Protein AF-A0A949XPA8-F1 (afdb_monomer_lite)

Foldseek 3Di:
DDPPFDWFQFPDQADWFFKWWWDADPVRDIDTDDGDIDTSVFTKTFDAQAPDPQWTWIDTPHTIIITGPVSCCVGGPDD

pLDDT: mean 79.79, std 16.98, range [39.94, 95.56]

Secondary structure (DSSP, 8-state):
----------S-TT-EEEEEEEEE-TTS-EEEEEEEEEETTS--EEEEE-SSTTEEEEEETTEEEEEEHHHHHHHHS--

Sequence (79 aa):
MSDHKRYVPAQDSSAVLCAMQVKRDMDGNWKMGLLTQLTAASPIEVCGEGFNEKTVKVRVKDSYYFVFRADLQSRYAPS

Radius of gyration: 12.95 Å; chains: 1; bounding box: 34×24×43 Å

Structure (mmCIF, N/CA/C/O backbone):
data_AF-A0A949XPA8-F1
#
_entry.id   AF-A0A949XPA8-F1
#
loop_
_atom_site.group_PDB
_atom_site.id
_atom_site.type_symbol
_atom_site.label_atom_id
_atom_site.label_alt_id
_atom_site.label_comp_id
_atom_site.label_asym_id
_atom_site.label_entity_id
_atom_site.label_seq_id
_atom_site.pdbx_PDB_ins_code
_atom_site.Cartn_x
_atom_site.Cartn_y
_atom_site.Cartn_z
_atom_site.occupancy
_atom_site.B_iso_or_equiv
_atom_site.auth_seq_id
_atom_site.auth_comp_id
_atom_site.auth_asym_id
_atom_site.auth_atom_id
_atom_site.pdbx_PDB_model_num
ATOM 1 N N . MET A 1 1 ? 19.893 -14.440 11.840 1.00 39.94 1 MET A N 1
ATOM 2 C CA . MET A 1 1 ? 19.226 -13.164 12.174 1.00 39.94 1 MET A CA 1
ATOM 3 C C . MET A 1 1 ? 17.776 -13.301 11.745 1.00 39.94 1 MET A C 1
ATOM 5 O O . MET A 1 1 ? 17.521 -13.316 10.551 1.00 39.94 1 MET A O 1
ATOM 9 N N . SER A 1 2 ? 16.863 -13.557 12.684 1.00 42.25 2 SER A N 1
ATOM 10 C CA . SER A 1 2 ? 15.453 -13.828 12.371 1.00 42.25 2 SER A CA 1
ATOM 11 C C . SER A 1 2 ? 14.658 -12.526 12.374 1.00 42.25 2 SER A C 1
ATOM 13 O O . SER A 1 2 ? 14.428 -11.951 13.440 1.00 42.25 2 SER A O 1
ATOM 15 N N . ASP A 1 3 ? 14.249 -12.079 11.186 1.00 48.75 3 ASP A N 1
ATOM 16 C CA . ASP A 1 3 ? 13.338 -10.950 10.994 1.00 48.75 3 ASP A CA 1
ATOM 17 C C . ASP A 1 3 ? 12.032 -11.190 11.760 1.00 48.75 3 ASP A C 1
ATOM 19 O O . ASP A 1 3 ? 11.199 -12.020 11.387 1.00 48.75 3 ASP A O 1
ATOM 23 N N . HIS A 1 4 ? 11.853 -10.459 12.859 1.00 48.28 4 HIS A N 1
ATOM 24 C CA . HIS A 1 4 ? 10.593 -10.402 13.589 1.00 48.28 4 HIS A CA 1
ATOM 25 C C . HIS A 1 4 ? 9.596 -9.577 12.772 1.00 48.28 4 HIS A C 1
ATOM 27 O O . HIS A 1 4 ? 9.433 -8.374 12.986 1.00 48.28 4 HIS A O 1
ATOM 33 N N . LYS A 1 5 ? 8.915 -10.226 11.823 1.00 48.91 5 LYS A N 1
ATOM 34 C CA . LYS A 1 5 ? 7.726 -9.666 11.179 1.00 48.91 5 LYS A CA 1
ATOM 35 C C . LYS A 1 5 ? 6.663 -9.427 12.252 1.00 48.91 5 LYS A C 1
ATOM 37 O O . LYS A 1 5 ? 6.040 -10.365 12.743 1.00 48.91 5 LYS A O 1
ATOM 42 N N . ARG A 1 6 ? 6.483 -8.165 12.646 1.00 54.06 6 ARG A N 1
ATOM 43 C CA . ARG A 1 6 ? 5.440 -7.754 13.592 1.00 54.06 6 ARG A CA 1
ATOM 44 C C . ARG A 1 6 ? 4.081 -7.866 12.908 1.00 54.06 6 ARG A C 1
ATOM 46 O O . ARG A 1 6 ? 3.725 -7.027 12.086 1.00 54.06 6 ARG A O 1
ATOM 53 N N . TYR A 1 7 ? 3.348 -8.920 13.242 1.00 52.06 7 TYR A N 1
ATOM 54 C CA . TYR A 1 7 ? 1.913 -9.007 13.006 1.00 52.06 7 TYR A CA 1
ATOM 55 C C . TYR A 1 7 ? 1.207 -8.058 13.974 1.00 52.06 7 TYR A C 1
ATOM 57 O O . TYR A 1 7 ? 1.513 -8.086 15.168 1.00 52.06 7 TYR A O 1
ATOM 65 N N . VAL A 1 8 ? 0.278 -7.233 13.486 1.00 54.25 8 VAL A N 1
ATOM 66 C CA . VAL A 1 8 ? -0.558 -6.419 14.372 1.00 54.25 8 VAL A CA 1
ATOM 67 C C . VAL A 1 8 ? -2.037 -6.552 13.987 1.00 54.25 8 VAL A C 1
ATOM 69 O O . VAL A 1 8 ? -2.385 -6.276 12.836 1.00 54.25 8 VAL A O 1
ATOM 72 N N . PRO A 1 9 ? -2.911 -7.034 14.894 1.00 52.22 9 PRO A N 1
ATOM 73 C CA . PRO A 1 9 ? -4.339 -7.208 14.625 1.00 52.22 9 PRO A CA 1
ATOM 74 C C . PRO A 1 9 ? -5.089 -5.870 14.699 1.00 52.22 9 PRO A C 1
ATOM 76 O O . PRO A 1 9 ? -4.752 -5.012 15.510 1.00 52.22 9 PRO A O 1
ATOM 79 N N . ALA A 1 10 ? -6.075 -5.661 13.820 1.00 53.66 10 ALA A N 1
ATOM 80 C CA . ALA A 1 10 ? -6.819 -4.401 13.735 1.00 53.66 10 ALA A CA 1
ATOM 81 C C . ALA A 1 10 ? -7.827 -4.268 14.895 1.00 53.66 10 ALA A C 1
ATOM 83 O O . ALA A 1 10 ? -8.625 -5.178 15.109 1.00 53.66 10 ALA A O 1
ATOM 84 N N . GLN A 1 11 ? -7.801 -3.142 15.621 1.00 54.31 11 GLN A N 1
ATOM 85 C CA . GLN A 1 11 ? -8.669 -2.883 16.786 1.00 54.31 11 GLN A CA 1
ATOM 86 C C . GLN A 1 11 ? -10.111 -2.455 16.433 1.00 54.31 11 GLN A C 1
ATOM 88 O O . GLN A 1 11 ? -10.980 -2.512 17.297 1.00 54.31 11 GLN A O 1
ATOM 93 N N . ASP A 1 12 ? -10.393 -2.085 15.178 1.00 56.38 12 ASP A N 1
ATOM 94 C CA . ASP A 1 12 ? -11.737 -1.733 14.694 1.00 56.38 12 ASP A CA 1
ATOM 95 C C . ASP A 1 12 ? -11.929 -2.253 13.259 1.00 56.38 12 ASP A C 1
ATOM 97 O O . ASP A 1 12 ? -11.216 -1.860 12.329 1.00 56.38 12 ASP A O 1
ATOM 101 N N . SER A 1 13 ? -12.882 -3.170 13.076 1.00 55.06 13 SER A N 1
ATOM 102 C CA . SER A 1 13 ? -13.184 -3.830 11.802 1.00 55.06 13 SER A CA 1
ATOM 103 C C . SER A 1 13 ? -13.866 -2.915 10.773 1.00 55.06 13 SER A C 1
ATOM 105 O O . SER A 1 13 ? -13.948 -3.294 9.602 1.00 55.06 13 SER A O 1
ATOM 107 N N . SER A 1 14 ? -14.292 -1.707 11.164 1.00 58.50 14 SER A N 1
ATOM 108 C CA . SER A 1 14 ? -14.867 -0.687 10.271 1.00 58.50 14 SER A CA 1
ATOM 109 C C . SER A 1 14 ? -13.833 0.285 9.684 1.00 58.50 14 SER A C 1
ATOM 111 O O . SER A 1 14 ? -14.112 1.007 8.725 1.00 58.50 14 SER A O 1
ATOM 113 N N . ALA A 1 15 ? -12.611 0.293 10.217 1.00 69.12 15 ALA A N 1
ATOM 114 C CA . ALA A 1 15 ? -11.617 1.289 9.864 1.00 69.12 15 ALA A CA 1
ATOM 115 C C . ALA A 1 15 ? -10.987 1.008 8.477 1.00 69.12 15 ALA A C 1
ATOM 117 O O . ALA A 1 15 ? -10.459 -0.077 8.209 1.00 69.12 15 ALA A O 1
ATOM 118 N N . VAL A 1 16 ? -10.939 2.021 7.601 1.00 82.56 16 VAL A N 1
ATOM 119 C CA . VAL A 1 16 ? -10.344 1.948 6.244 1.00 82.56 16 VAL A CA 1
ATOM 120 C C . VAL A 1 16 ? -9.043 2.745 6.133 1.00 82.56 16 VAL A C 1
ATOM 122 O O . VAL A 1 16 ? -8.980 3.866 6.625 1.00 82.56 16 VAL A O 1
ATOM 125 N N . LEU A 1 17 ? -7.977 2.166 5.577 1.00 87.81 17 LEU A N 1
ATOM 126 C CA . LEU A 1 17 ? -6.705 2.867 5.345 1.00 87.81 17 LEU A CA 1
ATOM 127 C C . LEU A 1 17 ? -6.670 3.412 3.925 1.00 87.81 17 LEU A C 1
ATOM 129 O O . LEU A 1 17 ? -6.854 2.643 2.981 1.00 87.81 17 LEU A O 1
ATOM 133 N N . CYS A 1 18 ? -6.352 4.693 3.759 1.00 91.12 18 CYS A N 1
ATOM 134 C CA . CYS A 1 18 ? -6.007 5.226 2.446 1.00 91.12 18 CYS A CA 1
ATOM 135 C C . CYS A 1 18 ? -4.692 4.594 1.974 1.00 91.12 18 CYS A C 1
ATOM 137 O O . CYS A 1 18 ? -3.670 4.660 2.658 1.00 91.12 18 CYS A O 1
ATOM 139 N N . ALA A 1 19 ? -4.720 3.974 0.800 1.00 94.06 19 ALA A N 1
ATOM 140 C CA . ALA A 1 19 ? -3.608 3.203 0.273 1.00 94.06 19 ALA A CA 1
ATOM 141 C C . ALA A 1 19 ? -3.354 3.546 -1.190 1.00 94.06 19 ALA A C 1
ATOM 143 O O . ALA A 1 19 ? -4.272 3.563 -2.004 1.00 94.06 19 ALA A O 1
ATOM 144 N N . MET A 1 20 ? -2.095 3.772 -1.545 1.00 95.56 20 MET A N 1
ATOM 145 C CA . MET A 1 20 ? -1.684 3.954 -2.933 1.00 95.56 20 MET A CA 1
ATOM 146 C C . MET A 1 20 ? -1.015 2.681 -3.422 1.00 95.56 20 MET A C 1
ATOM 148 O O . MET A 1 20 ? -0.006 2.262 -2.858 1.00 95.56 20 MET A O 1
ATOM 152 N N . GLN A 1 21 ? -1.580 2.039 -4.442 1.00 95.56 21 GLN A N 1
ATOM 153 C CA . GLN A 1 21 ? -1.022 0.799 -4.972 1.00 95.56 21 GLN A CA 1
ATOM 154 C C . GLN A 1 21 ? 0.380 1.034 -5.544 1.00 95.56 21 GLN A C 1
ATOM 156 O O . GLN A 1 21 ? 0.641 2.045 -6.192 1.00 95.56 21 GLN A O 1
ATOM 161 N N . VAL A 1 22 ? 1.26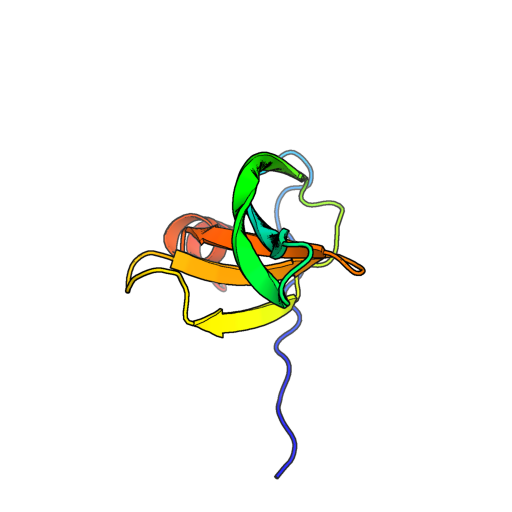6 0.065 -5.349 1.00 94.19 22 VAL A N 1
ATOM 162 C CA . VAL A 1 22 ? 2.615 0.043 -5.910 1.00 94.19 22 VAL A CA 1
ATOM 163 C C . VAL A 1 22 ? 2.715 -1.172 -6.821 1.00 94.19 22 VAL A C 1
ATOM 165 O O . VAL A 1 22 ? 2.625 -2.311 -6.364 1.00 94.19 22 VAL A O 1
ATOM 168 N N . LYS A 1 23 ? 2.887 -0.936 -8.121 1.00 91.94 23 LYS A N 1
ATOM 169 C CA . LYS A 1 23 ? 2.965 -1.990 -9.143 1.00 91.94 23 LYS A CA 1
ATOM 170 C C . LYS A 1 23 ? 4.207 -1.817 -10.002 1.00 91.94 23 LYS A C 1
ATOM 172 O O . LYS A 1 23 ? 4.766 -0.726 -10.059 1.00 91.94 23 LYS A O 1
ATOM 177 N N . ARG A 1 24 ? 4.637 -2.882 -10.671 1.00 88.62 24 ARG A N 1
ATOM 178 C CA . ARG A 1 24 ? 5.624 -2.768 -11.747 1.00 88.62 24 ARG A CA 1
ATOM 179 C C . ARG A 1 24 ? 4.911 -2.503 -13.067 1.00 88.62 24 ARG A C 1
ATOM 181 O O . ARG A 1 24 ? 3.801 -2.994 -13.271 1.00 88.62 24 ARG A O 1
ATOM 188 N N . ASP A 1 25 ? 5.509 -1.688 -13.922 1.00 88.81 25 ASP A N 1
ATOM 189 C CA . ASP A 1 25 ? 5.103 -1.600 -15.321 1.00 88.81 25 ASP A CA 1
ATOM 190 C C . ASP A 1 25 ? 5.661 -2.771 -16.141 1.00 88.81 25 ASP A C 1
ATOM 192 O O . ASP A 1 25 ? 6.294 -3.678 -15.598 1.00 88.81 25 ASP A O 1
ATOM 196 N N . MET A 1 26 ? 5.398 -2.759 -17.451 1.00 91.31 26 MET A N 1
ATOM 197 C CA . MET A 1 26 ? 5.884 -3.796 -18.368 1.00 91.31 26 MET A CA 1
ATOM 198 C C . MET A 1 26 ? 7.416 -3.852 -18.440 1.00 91.31 26 MET A C 1
ATOM 200 O O . MET A 1 26 ? 7.968 -4.917 -18.691 1.00 91.31 26 MET A O 1
ATOM 204 N N . ASP A 1 27 ? 8.086 -2.737 -18.151 1.00 92.56 27 ASP A N 1
ATOM 205 C CA . ASP A 1 27 ? 9.544 -2.607 -18.156 1.00 92.56 27 ASP A CA 1
ATOM 206 C C . ASP A 1 27 ? 10.162 -2.960 -16.786 1.00 92.56 27 ASP A C 1
ATOM 208 O O . ASP A 1 27 ? 11.372 -2.873 -16.589 1.00 92.56 27 ASP A O 1
ATOM 212 N N . GLY A 1 28 ? 9.339 -3.363 -15.810 1.00 87.88 28 GLY A N 1
ATOM 213 C CA . GLY A 1 28 ? 9.770 -3.720 -14.460 1.00 87.88 28 GLY A CA 1
ATOM 214 C C . GLY A 1 28 ? 9.993 -2.532 -13.517 1.00 87.88 28 GLY A C 1
ATOM 215 O O . GLY A 1 28 ? 10.344 -2.748 -12.353 1.00 87.88 28 GLY A O 1
ATOM 216 N N . ASN A 1 29 ? 9.746 -1.300 -13.964 1.00 88.06 29 ASN A N 1
ATOM 217 C CA . ASN A 1 29 ? 9.869 -0.094 -13.153 1.00 88.06 29 ASN A CA 1
ATOM 218 C C . ASN A 1 29 ? 8.707 0.023 -12.169 1.00 88.06 29 ASN A C 1
ATOM 220 O O . ASN A 1 29 ? 7.545 -0.222 -12.503 1.00 88.06 29 ASN A O 1
ATOM 224 N N . TRP A 1 30 ? 9.006 0.451 -10.944 1.00 85.56 30 TRP A N 1
ATOM 225 C CA . TRP A 1 30 ? 7.974 0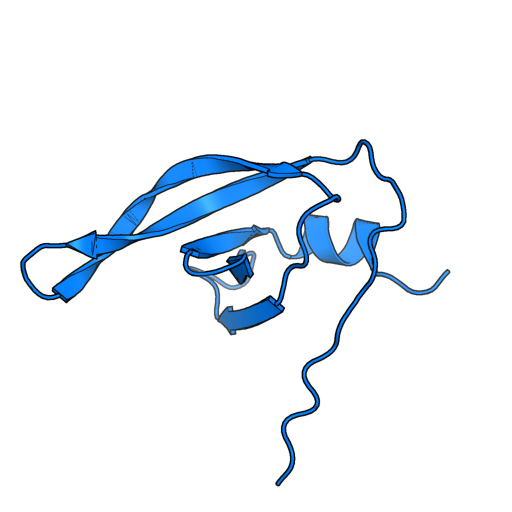.734 -9.954 1.00 85.56 30 TRP A CA 1
ATOM 226 C C . TRP A 1 30 ? 7.154 1.965 -10.355 1.00 85.56 30 TRP A C 1
ATOM 228 O O . TRP A 1 30 ? 7.703 3.028 -10.633 1.00 85.56 30 TRP A O 1
ATOM 238 N N . LYS A 1 31 ? 5.828 1.823 -10.338 1.00 90.56 31 LYS A N 1
ATOM 239 C CA . LYS A 1 31 ? 4.857 2.888 -10.590 1.00 90.56 31 LYS A CA 1
ATOM 240 C C . LYS A 1 31 ? 3.814 2.954 -9.485 1.00 90.56 31 LYS A C 1
ATOM 242 O O . LYS A 1 31 ? 3.412 1.936 -8.912 1.00 90.56 31 LYS A O 1
ATOM 247 N N . MET A 1 32 ? 3.333 4.171 -9.260 1.00 91.00 32 MET A N 1
ATOM 248 C CA . MET A 1 32 ? 2.158 4.425 -8.436 1.00 91.00 32 MET A CA 1
ATOM 249 C C . MET A 1 32 ?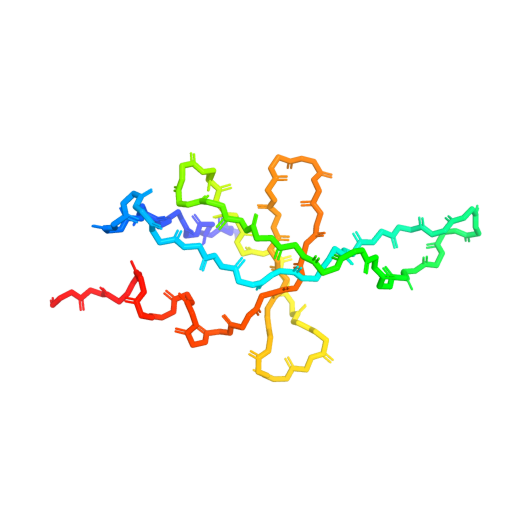 0.906 4.035 -9.226 1.00 91.00 32 MET A C 1
ATOM 251 O O . MET A 1 32 ? 0.749 4.387 -10.396 1.00 91.00 32 MET A O 1
ATOM 255 N N . GLY A 1 33 ? 0.059 3.230 -8.602 1.00 88.75 33 GLY A N 1
ATOM 256 C CA . GLY A 1 33 ? -1.208 2.757 -9.135 1.00 88.75 33 GLY A CA 1
ATOM 257 C C . GLY A 1 33 ? -2.393 3.496 -8.522 1.00 88.75 33 GLY A C 1
ATOM 258 O O . GLY A 1 33 ? -2.318 4.681 -8.211 1.00 88.75 33 GLY A O 1
ATOM 259 N N . LEU A 1 34 ? -3.504 2.778 -8.369 1.00 92.44 34 LEU A N 1
ATOM 260 C CA . LEU A 1 34 ? -4.759 3.337 -7.881 1.00 92.44 34 LEU A CA 1
ATOM 261 C C . LEU A 1 34 ? -4.654 3.776 -6.411 1.00 92.44 34 LEU A C 1
ATOM 263 O O . LEU A 1 34 ? -4.078 3.061 -5.584 1.00 92.44 34 LEU A O 1
ATOM 267 N N . LEU A 1 35 ? -5.273 4.914 -6.088 1.00 92.94 35 LEU A N 1
ATOM 268 C CA . LEU A 1 35 ? -5.600 5.279 -4.713 1.00 92.94 35 LEU A CA 1
ATOM 269 C C . LEU A 1 35 ? -6.865 4.522 -4.288 1.00 92.94 35 LEU A C 1
ATOM 271 O O . LEU A 1 35 ? -7.914 4.646 -4.915 1.00 92.94 35 LEU A O 1
ATOM 275 N N . THR A 1 36 ? -6.756 3.709 -3.247 1.00 92.31 36 THR A N 1
ATOM 276 C CA . THR A 1 36 ? -7.801 2.794 -2.787 1.00 92.31 36 THR A CA 1
ATOM 277 C C . THR A 1 36 ? -7.906 2.799 -1.264 1.00 92.31 36 THR A C 1
ATOM 279 O O . THR A 1 36 ? -7.164 3.500 -0.575 1.00 92.31 36 THR A O 1
ATOM 282 N N . GLN A 1 37 ? -8.843 2.016 -0.739 1.00 89.94 37 GLN A N 1
ATOM 283 C CA . GLN A 1 37 ? -9.049 1.822 0.686 1.00 89.94 37 GLN A CA 1
ATOM 284 C C . GLN A 1 37 ? -8.788 0.363 1.059 1.00 89.94 37 GLN A C 1
ATOM 286 O O . GLN A 1 37 ? -9.373 -0.548 0.477 1.00 89.94 37 GLN A O 1
ATOM 291 N N . LEU A 1 38 ? -7.917 0.138 2.043 1.00 88.62 38 LEU A N 1
ATOM 292 C CA . LEU A 1 38 ? -7.703 -1.184 2.630 1.00 88.62 38 LEU A CA 1
ATOM 293 C C . LEU A 1 38 ? -8.575 -1.324 3.876 1.00 88.62 38 LEU A C 1
ATOM 295 O O . LEU A 1 38 ? -8.463 -0.539 4.817 1.00 88.62 38 LEU A O 1
ATOM 299 N N . THR A 1 39 ? -9.440 -2.331 3.886 1.00 82.25 39 THR A N 1
ATOM 300 C CA . THR A 1 39 ? -10.283 -2.653 5.042 1.00 82.25 39 THR A CA 1
ATOM 301 C C . THR A 1 39 ? -9.479 -3.382 6.117 1.00 82.25 39 THR A C 1
ATOM 303 O O . THR A 1 39 ? -8.660 -4.244 5.786 1.00 82.25 39 THR A O 1
ATOM 306 N N . ALA A 1 40 ? -9.801 -3.138 7.388 1.00 64.69 40 ALA A N 1
ATOM 307 C CA . ALA A 1 40 ? -9.210 -3.802 8.555 1.00 64.69 40 ALA A CA 1
ATOM 308 C C . ALA A 1 40 ? -9.270 -5.347 8.542 1.00 64.69 40 ALA A C 1
ATOM 310 O O . ALA A 1 40 ? -8.489 -5.995 9.232 1.00 64.69 40 ALA A O 1
ATOM 311 N N . ALA A 1 41 ? -10.156 -5.947 7.740 1.00 68.75 41 ALA A N 1
ATOM 312 C CA . ALA A 1 41 ? -10.275 -7.400 7.606 1.00 68.75 41 ALA A CA 1
ATOM 313 C C . ALA A 1 41 ? -9.094 -8.070 6.875 1.00 68.75 41 ALA A C 1
ATOM 315 O O . ALA A 1 41 ? -8.947 -9.289 6.931 1.00 68.75 41 ALA A O 1
ATOM 316 N N . SER A 1 42 ? -8.263 -7.306 6.159 1.00 73.31 42 SER A N 1
ATOM 317 C CA . SER A 1 42 ? -7.116 -7.865 5.443 1.00 73.31 42 SER A CA 1
ATOM 318 C C . SER A 1 42 ? -5.847 -7.767 6.292 1.00 73.31 42 SER A C 1
ATOM 320 O O . SER A 1 42 ? -5.491 -6.657 6.685 1.00 73.31 42 SER A O 1
ATOM 322 N N . PRO A 1 43 ? -5.124 -8.875 6.547 1.00 82.31 43 PRO A N 1
ATOM 323 C CA . PRO A 1 43 ? -3.820 -8.819 7.198 1.00 82.31 43 PRO A CA 1
ATOM 324 C C . PRO A 1 43 ? -2.855 -7.934 6.407 1.00 82.31 43 PRO A C 1
ATOM 326 O O . PRO A 1 43 ? -2.711 -8.089 5.190 1.00 82.31 43 PRO A O 1
ATOM 329 N N . ILE A 1 44 ? -2.192 -7.019 7.109 1.00 88.00 44 ILE A N 1
ATOM 330 C CA . ILE A 1 44 ? -1.225 -6.083 6.539 1.00 88.00 44 ILE A CA 1
ATOM 331 C C . ILE A 1 44 ? 0.160 -6.446 7.059 1.00 88.00 44 ILE A C 1
ATOM 333 O O . ILE A 1 44 ? 0.374 -6.540 8.265 1.00 88.00 44 ILE A O 1
ATOM 337 N N . GLU A 1 45 ? 1.116 -6.611 6.150 1.00 90.75 45 GLU A N 1
ATOM 338 C CA . GLU A 1 45 ? 2.525 -6.781 6.497 1.00 90.75 45 GLU A CA 1
ATOM 339 C C . GLU A 1 45 ? 3.310 -5.525 6.136 1.00 90.75 45 GLU A C 1
ATOM 341 O O . GLU A 1 45 ? 3.408 -5.169 4.964 1.00 90.75 45 GLU A O 1
ATOM 346 N N . VAL A 1 46 ? 3.928 -4.874 7.121 1.00 92.06 46 VAL A N 1
ATOM 347 C CA . VAL A 1 46 ? 4.922 -3.825 6.858 1.00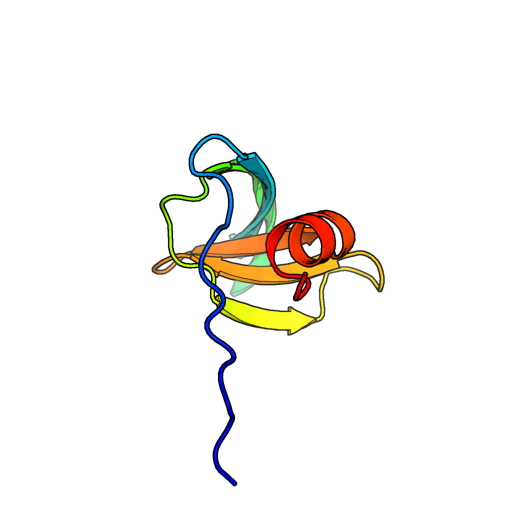 92.06 46 VAL A CA 1
ATOM 348 C C . VAL A 1 46 ? 6.169 -4.479 6.264 1.00 92.06 46 VAL A C 1
ATOM 350 O O . VAL A 1 46 ? 6.760 -5.359 6.886 1.00 92.06 46 VAL A O 1
ATOM 353 N N . CYS A 1 47 ? 6.557 -4.080 5.051 1.00 92.44 47 CYS A N 1
ATOM 354 C CA . CYS A 1 47 ? 7.588 -4.783 4.280 1.00 92.44 47 CYS A CA 1
ATOM 355 C C . CYS A 1 47 ? 8.649 -3.869 3.649 1.00 92.44 47 CYS A C 1
ATOM 357 O O . CYS A 1 47 ? 9.408 -4.323 2.793 1.00 92.44 47 CYS A O 1
ATOM 359 N N . GLY A 1 48 ? 8.689 -2.585 4.006 1.00 92.06 48 GLY A N 1
ATOM 360 C CA . GLY A 1 48 ? 9.742 -1.681 3.553 1.00 92.06 48 GLY A CA 1
ATOM 361 C C . GLY A 1 48 ? 9.436 -0.208 3.783 1.00 92.06 48 GLY A C 1
ATOM 362 O O . GLY A 1 48 ? 8.378 0.163 4.295 1.00 92.06 48 GLY A O 1
ATOM 363 N N . GLU A 1 49 ? 10.378 0.635 3.373 1.00 92.38 49 GLU A N 1
ATOM 364 C CA . GLU A 1 49 ? 10.230 2.087 3.425 1.00 92.38 49 GLU A CA 1
ATOM 365 C C . GLU A 1 49 ? 9.139 2.587 2.479 1.00 92.38 49 GLU A C 1
ATOM 367 O O . GLU A 1 49 ? 8.829 1.961 1.464 1.00 92.38 49 GLU A O 1
ATOM 372 N N . GLY A 1 50 ? 8.521 3.706 2.855 1.00 92.25 50 GLY A N 1
ATOM 373 C CA . GLY A 1 50 ? 7.518 4.378 2.043 1.00 92.25 50 GLY A CA 1
ATOM 374 C C . GLY A 1 50 ? 8.115 5.146 0.868 1.00 92.25 50 GLY A C 1
ATOM 375 O O . GLY A 1 50 ? 9.321 5.150 0.646 1.00 92.25 50 GLY A O 1
ATOM 376 N N . PHE A 1 51 ? 7.256 5.869 0.154 1.00 89.50 51 PHE A N 1
ATOM 377 C CA . PHE A 1 51 ? 7.688 6.870 -0.823 1.00 89.50 51 PHE A CA 1
ATOM 378 C C . PHE A 1 51 ? 8.432 8.041 -0.153 1.00 89.50 51 PHE A C 1
ATOM 380 O O . PHE A 1 51 ? 9.277 8.686 -0.763 1.00 89.50 51 PHE A O 1
ATOM 387 N N . ASN A 1 52 ? 8.104 8.323 1.110 1.00 92.12 52 ASN A N 1
ATOM 388 C CA . ASN A 1 52 ? 8.752 9.322 1.955 1.00 92.12 52 ASN A CA 1
ATOM 389 C C . ASN A 1 52 ? 8.639 8.928 3.438 1.00 92.12 52 ASN A C 1
ATOM 391 O O . ASN A 1 52 ? 8.020 7.920 3.783 1.00 92.12 52 ASN A O 1
ATOM 395 N N . GLU A 1 53 ? 9.170 9.766 4.328 1.00 93.81 53 GLU A N 1
ATOM 396 C CA . GLU A 1 53 ? 9.146 9.559 5.784 1.00 93.81 53 GLU A CA 1
ATOM 397 C C . GLU A 1 53 ? 7.735 9.406 6.380 1.00 93.81 53 GLU A C 1
ATOM 399 O O . GLU A 1 53 ? 7.567 8.752 7.405 1.00 93.81 53 GLU A O 1
ATOM 404 N N . LYS A 1 54 ? 6.702 9.955 5.728 1.00 93.75 54 LYS A N 1
ATOM 405 C CA . LYS A 1 54 ? 5.310 9.921 6.210 1.00 93.75 54 LYS A CA 1
ATOM 406 C C . LYS A 1 54 ? 4.574 8.645 5.816 1.00 93.75 54 LYS A C 1
ATOM 408 O O . LYS A 1 54 ? 3.511 8.352 6.366 1.00 93.75 54 LYS A O 1
ATOM 413 N N . THR A 1 55 ? 5.123 7.886 4.874 1.00 93.56 55 THR A N 1
ATOM 414 C CA . THR A 1 55 ? 4.513 6.666 4.347 1.00 93.56 55 THR A CA 1
ATOM 415 C C . THR A 1 55 ? 5.348 5.439 4.691 1.00 93.56 55 THR A C 1
ATOM 417 O O . THR A 1 55 ? 6.517 5.525 5.078 1.00 93.56 55 THR A O 1
ATOM 420 N N . VAL A 1 56 ? 4.733 4.269 4.577 1.00 94.38 56 VAL A N 1
ATOM 421 C CA . VAL A 1 56 ? 5.412 2.982 4.708 1.00 94.38 56 VAL A CA 1
ATOM 422 C C . VAL A 1 56 ? 4.893 2.024 3.648 1.00 94.38 56 VAL A C 1
ATOM 424 O O . VAL A 1 56 ? 3.722 2.099 3.264 1.00 94.38 56 VAL A O 1
ATOM 427 N N . LYS A 1 57 ? 5.761 1.138 3.154 1.00 94.50 57 LYS A N 1
ATOM 428 C CA . LYS A 1 57 ? 5.351 0.088 2.230 1.00 94.50 57 LYS A CA 1
ATOM 429 C C . LYS A 1 57 ? 4.764 -1.074 3.005 1.00 94.50 57 LYS A C 1
ATOM 431 O O . LYS A 1 57 ? 5.397 -1.632 3.904 1.00 94.50 57 LYS A O 1
ATOM 436 N N . VAL A 1 58 ? 3.569 -1.463 2.601 1.00 93.25 58 VAL A N 1
ATOM 437 C CA . VAL A 1 58 ? 2.881 -2.631 3.123 1.00 93.25 58 VAL A CA 1
ATOM 438 C C . VAL A 1 58 ? 2.568 -3.615 2.010 1.00 93.25 58 VAL A C 1
ATOM 440 O O . VAL A 1 58 ? 2.454 -3.247 0.837 1.00 93.25 58 VAL A O 1
ATOM 443 N N . ARG A 1 59 ? 2.409 -4.875 2.392 1.00 93.25 59 ARG A N 1
ATOM 444 C CA . ARG A 1 59 ? 1.911 -5.947 1.545 1.00 93.25 59 ARG A CA 1
ATOM 445 C C . ARG A 1 59 ? 0.576 -6.436 2.087 1.00 93.25 59 ARG A C 1
ATOM 447 O O . ARG A 1 59 ? 0.450 -6.706 3.280 1.00 93.25 59 ARG A O 1
ATOM 454 N N . VAL A 1 60 ? -0.396 -6.569 1.191 1.00 90.94 60 VAL A N 1
ATOM 455 C CA . VAL A 1 60 ? -1.692 -7.201 1.448 1.00 90.94 60 VAL A CA 1
ATOM 456 C C . VAL A 1 60 ? -1.884 -8.281 0.395 1.00 90.94 60 VAL A C 1
ATOM 458 O O . VAL A 1 60 ? -1.952 -7.975 -0.797 1.00 90.94 60 VAL A O 1
ATOM 461 N N . LYS A 1 61 ? -1.938 -9.546 0.828 1.00 89.19 61 LYS A N 1
ATOM 462 C CA . LYS A 1 61 ? -1.850 -10.714 -0.068 1.00 89.19 61 LYS A CA 1
ATOM 463 C C . LYS A 1 61 ? -0.629 -10.574 -0.998 1.00 89.19 61 LYS A C 1
ATOM 465 O O . LYS A 1 61 ? 0.495 -10.475 -0.502 1.00 89.19 61 LYS A O 1
ATOM 470 N N . ASP A 1 62 ? -0.848 -10.486 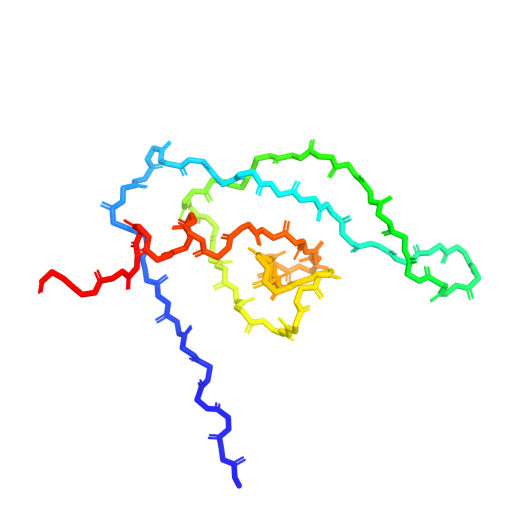-2.307 1.00 89.81 62 ASP A N 1
ATOM 471 C CA . ASP A 1 62 ? 0.201 -10.384 -3.331 1.00 89.81 62 ASP A CA 1
ATOM 472 C C . ASP A 1 62 ? 0.380 -8.959 -3.880 1.00 89.81 62 ASP A C 1
ATOM 474 O O . ASP A 1 62 ? 1.114 -8.735 -4.839 1.00 89.81 62 ASP A O 1
ATOM 478 N N . SER A 1 63 ? -0.299 -7.975 -3.282 1.00 92.44 63 SER A N 1
ATOM 479 C CA . SER A 1 63 ? -0.244 -6.576 -3.705 1.00 92.44 63 SER A CA 1
ATOM 480 C C . SER A 1 63 ? 0.525 -5.710 -2.715 1.00 92.44 63 SER A C 1
ATOM 482 O O . SER A 1 63 ? 0.459 -5.904 -1.499 1.00 92.44 63 SER A O 1
ATOM 484 N N . TYR A 1 64 ? 1.239 -4.722 -3.250 1.00 94.38 64 TYR A N 1
ATOM 485 C CA . TYR A 1 64 ? 1.989 -3.746 -2.469 1.00 94.38 64 TYR A CA 1
ATOM 486 C C . TYR A 1 64 ? 1.298 -2.391 -2.484 1.00 94.38 64 TYR A C 1
ATOM 488 O O . TYR A 1 64 ? 0.733 -1.981 -3.499 1.00 94.38 64 TYR A O 1
ATOM 496 N N . TYR A 1 65 ? 1.394 -1.684 -1.363 1.00 95.06 65 TYR A N 1
ATOM 497 C CA . TYR A 1 65 ? 0.802 -0.366 -1.184 1.00 95.06 65 TYR A CA 1
ATOM 498 C C . TYR A 1 65 ? 1.721 0.533 -0.367 1.00 95.06 65 TYR A C 1
ATOM 500 O O . TYR A 1 65 ? 2.478 0.055 0.476 1.00 95.06 65 TYR A O 1
ATOM 508 N N . PHE A 1 66 ? 1.601 1.839 -0.569 1.00 94.81 66 PHE A N 1
ATOM 509 C CA . PHE A 1 66 ? 2.016 2.829 0.413 1.00 94.81 66 PHE A CA 1
ATOM 510 C C . PHE A 1 66 ? 0.804 3.291 1.216 1.00 94.81 66 PHE A C 1
ATOM 512 O O . PHE A 1 66 ? -0.231 3.625 0.641 1.00 94.81 66 PHE A O 1
ATOM 519 N N . VAL A 1 67 ? 0.953 3.325 2.536 1.00 92.94 67 VAL A N 1
ATOM 520 C CA . VAL A 1 67 ? -0.037 3.860 3.483 1.00 92.94 67 VAL A CA 1
ATOM 521 C C . VAL A 1 67 ? 0.633 4.886 4.390 1.00 92.94 67 VAL A C 1
ATOM 523 O O . VAL A 1 67 ? 1.862 4.874 4.535 1.00 92.94 67 VAL A O 1
ATOM 526 N N . PHE A 1 68 ? -0.143 5.774 5.009 1.00 91.50 68 PHE A N 1
ATOM 527 C CA . PHE A 1 68 ? 0.401 6.720 5.982 1.00 91.50 68 PHE A CA 1
ATOM 528 C C . PHE A 1 68 ? 0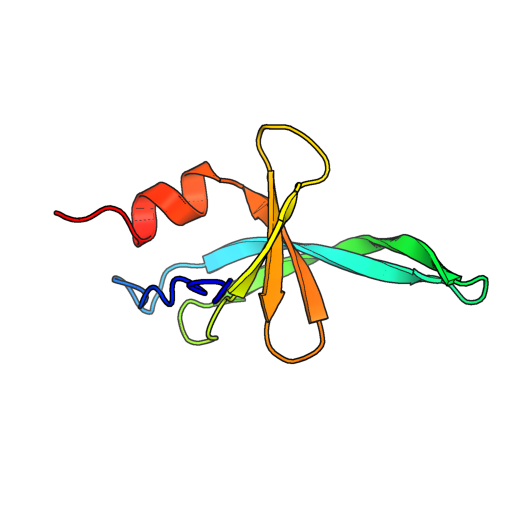.755 6.019 7.295 1.00 91.50 68 PHE A C 1
ATOM 530 O O . PHE A 1 68 ? 0.011 5.180 7.800 1.00 91.50 68 PHE A O 1
ATOM 537 N N . ARG A 1 69 ? 1.898 6.388 7.881 1.00 89.94 69 ARG A N 1
ATOM 538 C CA . ARG A 1 69 ? 2.355 5.821 9.162 1.00 89.94 69 ARG A CA 1
ATOM 539 C C . ARG A 1 69 ? 1.405 6.140 10.314 1.00 89.94 69 ARG A C 1
ATOM 541 O O . ARG A 1 69 ? 1.195 5.285 11.170 1.00 89.94 69 ARG A O 1
ATOM 548 N N . ALA A 1 70 ? 0.826 7.340 10.310 1.00 86.44 70 ALA A N 1
ATOM 549 C CA . ALA A 1 70 ? -0.126 7.784 11.326 1.00 86.44 70 ALA A CA 1
ATOM 550 C C . ALA A 1 70 ? -1.367 6.875 11.380 1.00 86.44 70 ALA A C 1
ATOM 552 O O . ALA A 1 70 ? -1.805 6.497 12.465 1.00 86.44 70 ALA A O 1
ATOM 553 N N . ASP A 1 71 ? -1.859 6.437 10.217 1.00 83.94 71 ASP A N 1
ATOM 554 C CA . ASP A 1 71 ? -3.038 5.571 10.130 1.00 83.94 71 ASP A CA 1
ATOM 555 C C . ASP A 1 71 ? -2.773 4.163 10.690 1.00 83.94 71 ASP A C 1
ATOM 557 O O . ASP A 1 71 ? -3.693 3.499 11.166 1.00 83.94 71 ASP A O 1
ATOM 561 N N . LEU A 1 72 ? -1.514 3.706 10.660 1.00 80.12 72 LEU A N 1
ATOM 562 C CA . LEU A 1 72 ? -1.100 2.461 11.308 1.00 80.12 72 LEU A CA 1
ATOM 563 C C . LEU A 1 72 ? -0.928 2.652 12.817 1.00 80.12 72 LEU A C 1
ATOM 565 O O . LEU A 1 72 ? -1.437 1.850 13.590 1.00 80.12 72 LEU A O 1
ATOM 569 N N . GLN A 1 73 ? -0.247 3.715 13.254 1.00 72.62 73 GLN A N 1
ATOM 570 C CA . GLN A 1 73 ? -0.022 3.990 14.679 1.00 72.62 73 GLN A CA 1
ATOM 571 C C . GLN A 1 73 ? -1.338 4.141 15.446 1.00 72.62 73 GLN A C 1
ATOM 573 O O . GLN A 1 73 ? -1.481 3.569 16.518 1.00 72.62 73 GLN A O 1
ATOM 578 N N . SER A 1 74 ? -2.328 4.818 14.862 1.00 64.06 74 SER A N 1
ATOM 579 C CA . SER A 1 74 ? -3.653 4.971 15.468 1.00 64.06 74 SER A CA 1
ATOM 580 C C . SER A 1 74 ? -4.423 3.653 15.641 1.00 64.06 74 SER A C 1
ATOM 582 O O . SER A 1 74 ? -5.374 3.626 16.413 1.00 64.06 74 SER A O 1
ATOM 584 N N . ARG A 1 75 ? -4.073 2.584 14.911 1.00 64.25 75 ARG A N 1
ATOM 585 C CA . ARG A 1 75 ? -4.792 1.289 14.927 1.00 64.25 75 ARG A CA 1
ATOM 586 C C . ARG A 1 75 ? -4.081 0.178 15.684 1.00 64.25 75 ARG A C 1
ATOM 588 O O . ARG A 1 75 ? -4.674 -0.866 15.940 1.00 64.25 75 ARG A O 1
ATOM 595 N N . TYR A 1 76 ? -2.789 0.376 15.911 1.00 58.56 76 TYR A N 1
ATOM 596 C CA . TYR A 1 76 ? -1.842 -0.656 16.314 1.00 58.56 76 TYR A CA 1
ATOM 597 C C . TYR A 1 76 ? -0.937 -0.194 17.464 1.00 58.56 76 TYR A C 1
ATOM 599 O O . TYR A 1 76 ? -0.004 -0.910 17.834 1.00 58.56 76 TYR A O 1
ATOM 607 N N . ALA A 1 77 ? -1.179 0.999 18.019 1.00 54.12 77 ALA A N 1
ATOM 608 C CA . ALA A 1 77 ? -0.569 1.410 19.272 1.00 54.12 77 ALA A CA 1
ATOM 609 C C . ALA A 1 77 ? -1.089 0.511 20.411 1.00 54.12 77 ALA A C 1
ATOM 611 O O . ALA A 1 77 ? -2.294 0.260 20.483 1.00 54.12 77 ALA A O 1
ATOM 612 N N . PRO A 1 78 ? -0.210 0.012 21.298 1.00 46.84 78 PRO A N 1
ATOM 613 C CA . PRO A 1 78 ? -0.668 -0.580 22.546 1.00 46.84 78 PRO A CA 1
ATOM 614 C C . PRO A 1 78 ? -1.418 0.494 23.348 1.00 46.84 78 PRO A C 1
ATOM 616 O O . PRO A 1 78 ? -0.940 1.625 23.448 1.00 46.84 78 PRO A O 1
ATOM 619 N N . SER A 1 79 ? -2.600 0.136 23.858 1.00 52.47 79 SER A N 1
ATOM 620 C CA . SER A 1 79 ? -3.353 0.920 24.848 1.00 52.47 79 SER A CA 1
ATOM 621 C C . SER A 1 79 ? -2.546 1.135 26.120 1.00 52.47 79 SER A C 1
ATOM 623 O O . SER A 1 79 ? -1.916 0.134 26.541 1.00 52.47 79 SER A O 1
#